Protein AF-A0A0H1R4Z2-F1 (afdb_monomer)

Sequence (89 aa):
MTDSFQAYEAWLLKEAEFDRLTYKAEGKNWLILSGTKGPTIVYRKVFEGCGAAHEVQIEYPTQRKALYDHIIARLARSLGSTSARAIGR

Mean predicted aligned error: 7.1 Å

Solvent-accessible surface area (backbone atoms only — not comparable to full-atom values): 5392 Å² total; per-residue (Å²): 134,68,96,39,72,68,56,44,49,56,48,48,66,72,65,55,79,46,81,41,78,76,45,77,52,74,56,100,57,34,41,36,43,28,24,30,46,83,71,28,32,41,39,36,39,36,35,64,55,98,93,40,80,45,77,50,77,49,76,45,50,54,92,46,42,77,67,47,52,57,52,50,55,52,48,55,56,75,68,42,93,70,83,84,73,92,79,81,133

Structure (mmCIF, N/CA/C/O backbone):
data_AF-A0A0H1R4Z2-F1
#
_entry.id   AF-A0A0H1R4Z2-F1
#
loop_
_atom_site.group_PDB
_atom_site.id
_atom_site.type_symbol
_atom_site.label_atom_id
_atom_site.label_alt_id
_atom_site.label_comp_id
_atom_site.label_asym_id
_atom_site.label_entity_id
_atom_site.label_seq_id
_atom_site.pdbx_PDB_ins_code
_atom_site.Cartn_x
_atom_site.Cartn_y
_atom_site.Cartn_z
_atom_site.occupancy
_atom_site.B_iso_or_equiv
_atom_site.auth_seq_id
_atom_site.auth_comp_id
_atom_site.auth_asym_id
_atom_site.auth_atom_id
_atom_site.pdbx_PDB_model_num
ATOM 1 N N . MET A 1 1 ? 14.061 14.027 -10.944 1.00 46.91 1 MET A N 1
ATOM 2 C CA . MET A 1 1 ? 13.699 12.731 -11.550 1.00 46.91 1 MET A CA 1
ATOM 3 C C . MET A 1 1 ? 14.367 11.660 -10.723 1.00 46.91 1 MET A C 1
ATOM 5 O O . MET A 1 1 ? 15.476 11.889 -10.265 1.00 46.91 1 MET A O 1
ATOM 9 N N . THR A 1 2 ? 13.671 10.570 -10.441 1.00 56.47 2 THR A N 1
ATOM 10 C CA . THR A 1 2 ? 14.201 9.492 -9.612 1.00 56.47 2 THR A CA 1
ATOM 11 C C . THR A 1 2 ? 14.684 8.410 -10.565 1.00 56.47 2 THR A C 1
ATOM 13 O O . THR A 1 2 ? 13.871 7.657 -11.086 1.00 56.47 2 THR A O 1
ATOM 16 N N . ASP A 1 3 ? 15.981 8.389 -10.874 1.00 65.75 3 ASP A N 1
ATOM 17 C CA . ASP A 1 3 ? 16.552 7.566 -11.958 1.00 65.75 3 ASP A CA 1
ATOM 18 C C . ASP A 1 3 ? 16.551 6.048 -11.677 1.00 65.75 3 ASP A C 1
ATOM 20 O O . ASP A 1 3 ? 17.059 5.258 -12.471 1.00 65.75 3 ASP A O 1
ATOM 24 N N . SER A 1 4 ? 15.977 5.609 -10.553 1.00 74.69 4 SER A N 1
ATOM 25 C CA . SER A 1 4 ? 15.785 4.195 -10.241 1.00 74.69 4 SER A CA 1
ATOM 26 C C . SER A 1 4 ? 14.554 3.957 -9.366 1.00 74.69 4 SER A C 1
ATOM 28 O O . SER A 1 4 ? 14.195 4.781 -8.518 1.00 74.69 4 SER A O 1
ATOM 30 N N . PHE A 1 5 ? 13.947 2.776 -9.519 1.00 75.94 5 PHE A N 1
ATOM 31 C CA . PHE A 1 5 ? 12.876 2.294 -8.642 1.00 75.94 5 PHE A CA 1
ATOM 32 C C . PHE A 1 5 ? 13.282 2.338 -7.161 1.00 75.94 5 PHE A C 1
ATOM 34 O O . PHE A 1 5 ? 12.481 2.678 -6.299 1.00 75.94 5 PHE A O 1
ATOM 41 N N . GLN A 1 6 ? 14.556 2.078 -6.873 1.00 76.19 6 GLN A N 1
ATOM 42 C CA . GLN A 1 6 ? 15.104 2.059 -5.521 1.00 76.19 6 GLN A CA 1
ATOM 43 C C . GLN A 1 6 ? 15.151 3.456 -4.883 1.00 76.19 6 GLN A C 1
ATOM 45 O O . GLN A 1 6 ? 14.823 3.626 -3.710 1.00 76.19 6 GLN A O 1
ATOM 50 N N . ALA A 1 7 ? 15.496 4.485 -5.661 1.00 78.75 7 ALA A N 1
ATOM 51 C CA . ALA A 1 7 ? 15.416 5.861 -5.188 1.00 78.75 7 ALA A CA 1
ATOM 52 C C . ALA A 1 7 ? 13.949 6.320 -5.036 1.00 78.75 7 ALA A C 1
ATOM 54 O O . ALA A 1 7 ? 13.642 7.118 -4.148 1.00 78.75 7 ALA A O 1
ATOM 55 N N . TYR A 1 8 ? 13.028 5.784 -5.848 1.00 78.00 8 TYR A N 1
ATOM 56 C CA . TYR A 1 8 ? 11.595 6.061 -5.724 1.00 78.00 8 TYR A CA 1
ATOM 57 C C . TYR A 1 8 ? 10.990 5.395 -4.484 1.00 78.00 8 TYR A C 1
ATOM 59 O O . TYR A 1 8 ? 10.252 6.048 -3.753 1.00 78.00 8 TYR A O 1
ATOM 67 N N . GLU A 1 9 ? 11.373 4.155 -4.176 1.00 78.38 9 GLU A N 1
ATOM 68 C CA . GLU A 1 9 ? 11.053 3.490 -2.910 1.00 78.38 9 GLU A CA 1
ATOM 69 C C . GLU A 1 9 ? 11.537 4.309 -1.706 1.00 78.38 9 GLU A C 1
ATOM 71 O O . GLU A 1 9 ? 10.767 4.542 -0.774 1.00 78.38 9 GLU A O 1
ATOM 76 N N . ALA A 1 10 ? 12.796 4.760 -1.715 1.00 80.38 10 ALA A N 1
ATOM 77 C CA . ALA A 1 10 ? 13.358 5.519 -0.600 1.00 80.38 10 ALA A CA 1
ATOM 78 C C . ALA A 1 10 ? 12.601 6.836 -0.369 1.00 80.38 10 ALA A C 1
ATOM 80 O O . ALA A 1 10 ? 12.325 7.210 0.773 1.00 80.38 10 ALA A O 1
ATOM 81 N N . TRP A 1 11 ? 12.223 7.518 -1.453 1.00 82.75 11 TRP A N 1
ATOM 82 C CA . TRP A 1 11 ? 11.374 8.703 -1.389 1.00 82.75 11 TRP A CA 1
ATOM 83 C C . TRP A 1 11 ? 9.967 8.369 -0.872 1.00 82.75 11 TRP A C 1
ATOM 85 O O . TRP A 1 11 ? 9.491 9.027 0.047 1.00 82.75 11 TRP A O 1
ATOM 95 N N . LEU A 1 12 ? 9.337 7.300 -1.369 1.00 80.69 12 LEU A N 1
AT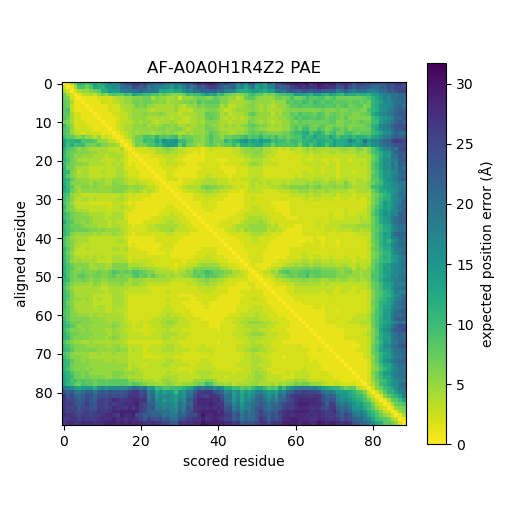OM 96 C CA . LEU A 1 12 ? 8.019 6.851 -0.913 1.00 80.69 12 LEU A CA 1
ATOM 97 C C . LEU A 1 12 ? 7.998 6.525 0.577 1.00 80.69 12 LEU A C 1
ATOM 99 O O . LEU A 1 12 ? 7.041 6.879 1.248 1.00 80.69 12 LEU A O 1
ATOM 103 N N . LEU A 1 13 ? 9.026 5.863 1.107 1.00 76.81 13 LEU A N 1
ATOM 104 C CA . LEU A 1 13 ? 9.125 5.557 2.537 1.00 76.81 13 LEU A CA 1
ATOM 105 C C . LEU A 1 13 ? 9.262 6.816 3.395 1.00 76.81 13 LEU A C 1
ATOM 107 O O . LEU A 1 13 ? 8.763 6.839 4.516 1.00 76.81 13 LEU A O 1
ATOM 111 N N . LYS A 1 14 ? 9.933 7.848 2.875 1.00 78.62 14 LYS A N 1
ATOM 112 C CA . LYS A 1 14 ? 10.100 9.134 3.555 1.00 78.62 14 LYS A CA 1
ATOM 113 C C . LYS A 1 14 ? 8.816 9.969 3.533 1.00 78.62 14 LYS A C 1
ATOM 115 O O . LYS A 1 14 ? 8.503 10.614 4.525 1.00 78.62 14 LYS A O 1
ATOM 120 N N . GLU A 1 15 ? 8.098 9.951 2.414 1.00 76.94 15 GLU A N 1
ATOM 121 C CA . GLU A 1 15 ? 6.862 10.718 2.206 1.00 76.94 15 GLU A CA 1
ATOM 122 C C . GLU A 1 15 ? 5.604 9.986 2.666 1.00 76.94 15 GLU A C 1
ATOM 124 O O . GLU A 1 15 ? 4.533 10.582 2.744 1.00 76.94 15 GLU A O 1
ATOM 129 N N . ALA A 1 16 ? 5.678 8.678 2.915 1.00 69.31 16 ALA A N 1
ATOM 130 C CA . ALA A 1 16 ? 4.518 7.931 3.350 1.00 69.31 16 ALA A CA 1
ATOM 131 C C . ALA A 1 16 ? 4.104 8.391 4.752 1.00 69.31 16 ALA A C 1
ATOM 133 O O . ALA A 1 16 ? 4.654 7.955 5.761 1.00 69.31 16 ALA A O 1
ATOM 134 N N . GLU A 1 17 ? 3.102 9.268 4.780 1.00 78.12 17 GLU A N 1
ATOM 135 C CA . GLU A 1 17 ? 2.472 9.835 5.971 1.00 78.12 17 GLU A CA 1
ATOM 136 C C . GLU A 1 17 ? 1.645 8.788 6.742 1.00 78.12 17 GLU A C 1
ATOM 138 O O . GLU A 1 17 ? 0.426 8.913 6.895 1.00 78.12 17 GLU A O 1
ATOM 143 N N . PHE A 1 18 ? 2.284 7.711 7.193 1.00 89.19 18 PHE A N 1
ATOM 144 C CA . PHE A 1 18 ? 1.691 6.797 8.158 1.00 89.19 18 PHE A CA 1
ATOM 145 C C . PHE A 1 18 ? 1.953 7.323 9.569 1.00 89.19 18 PHE A C 1
ATOM 147 O O . PHE A 1 18 ? 3.103 7.552 9.937 1.00 89.19 18 PHE A O 1
ATOM 154 N N . ASP A 1 19 ? 0.916 7.383 10.403 1.00 93.06 19 ASP A N 1
ATOM 155 C CA . ASP A 1 19 ? 1.107 7.521 11.852 1.00 93.06 19 ASP A CA 1
ATOM 156 C C . ASP A 1 19 ? 1.821 6.281 12.405 1.00 93.06 19 ASP A C 1
ATOM 158 O O . ASP A 1 19 ? 2.611 6.348 13.347 1.00 93.06 19 ASP A O 1
ATOM 162 N N . ARG A 1 20 ? 1.533 5.116 11.806 1.00 92.81 20 ARG A N 1
ATOM 163 C CA . ARG A 1 20 ? 2.203 3.853 12.110 1.00 92.81 20 ARG A CA 1
ATOM 164 C C . ARG A 1 20 ? 2.255 2.950 10.888 1.00 92.81 20 ARG A C 1
ATOM 166 O O . ARG A 1 20 ? 1.223 2.463 10.430 1.00 92.81 20 ARG A O 1
ATOM 173 N N . LEU A 1 21 ? 3.461 2.651 10.416 1.00 92.44 21 LEU A N 1
ATOM 174 C CA . LEU A 1 21 ? 3.691 1.591 9.437 1.00 92.44 21 LEU A CA 1
ATOM 175 C C . LEU A 1 21 ? 3.543 0.223 10.127 1.00 92.44 21 LEU A C 1
ATOM 177 O O . LEU A 1 21 ? 4.188 -0.035 11.143 1.00 92.44 21 LEU A O 1
ATOM 181 N N . THR A 1 22 ? 2.680 -0.648 9.607 1.00 92.62 22 THR A N 1
ATOM 182 C CA . THR A 1 22 ? 2.389 -1.971 10.198 1.00 92.62 22 THR A CA 1
ATOM 183 C C . THR A 1 22 ? 2.782 -3.132 9.294 1.00 92.62 22 THR A C 1
ATOM 185 O O . THR A 1 22 ? 2.908 -4.259 9.770 1.00 92.62 22 THR A O 1
ATOM 188 N N . TYR A 1 23 ? 3.004 -2.871 8.009 1.00 91.12 23 TYR A N 1
ATOM 189 C CA . TYR A 1 23 ? 3.415 -3.866 7.035 1.00 91.12 23 TYR A CA 1
ATOM 190 C C . TYR A 1 23 ? 4.308 -3.238 5.967 1.00 91.12 23 TYR A C 1
ATOM 192 O O . TYR A 1 23 ? 3.979 -2.199 5.394 1.00 91.12 23 TYR A O 1
ATOM 200 N N . LYS A 1 24 ? 5.419 -3.912 5.673 1.00 91.25 24 LYS A N 1
ATOM 201 C CA . LYS A 1 24 ? 6.296 -3.630 4.539 1.00 91.25 24 LYS A CA 1
ATOM 202 C C . LYS A 1 24 ? 6.646 -4.956 3.876 1.00 91.25 24 LYS A C 1
ATOM 204 O O . LYS A 1 24 ? 7.019 -5.905 4.563 1.00 91.25 24 LYS A O 1
ATOM 209 N N . ALA A 1 25 ? 6.542 -5.010 2.557 1.00 89.12 25 ALA A N 1
ATOM 210 C CA . ALA A 1 25 ? 7.094 -6.089 1.750 1.00 89.12 25 ALA A CA 1
ATOM 211 C C . ALA A 1 25 ? 7.649 -5.505 0.456 1.00 89.12 25 ALA A C 1
ATOM 213 O O . ALA A 1 25 ? 7.058 -4.591 -0.109 1.00 89.12 25 ALA A O 1
ATOM 214 N N . GLU A 1 26 ? 8.763 -6.034 -0.024 1.00 87.44 26 GLU A N 1
ATOM 215 C CA . GLU A 1 26 ? 9.457 -5.506 -1.196 1.00 87.44 26 GLU A CA 1
ATOM 216 C C . GLU A 1 26 ? 10.019 -6.638 -2.056 1.00 87.44 26 GLU A C 1
ATOM 218 O O . GLU A 1 26 ? 10.212 -7.770 -1.604 1.00 87.44 26 GLU A O 1
ATOM 223 N N . GLY A 1 27 ? 10.289 -6.310 -3.311 1.00 85.38 27 GLY A N 1
ATOM 224 C CA . GLY A 1 27 ? 11.042 -7.130 -4.240 1.00 85.38 27 GLY A CA 1
ATOM 225 C C . GLY A 1 27 ? 11.729 -6.244 -5.272 1.00 85.38 27 GLY A C 1
ATOM 226 O O . GLY A 1 27 ? 11.603 -5.025 -5.240 1.00 85.38 27 GLY A O 1
ATOM 227 N N . LYS A 1 28 ? 12.437 -6.857 -6.226 1.00 83.75 28 LYS A N 1
ATOM 228 C CA . LYS A 1 28 ? 13.326 -6.145 -7.165 1.00 83.75 28 LYS A CA 1
ATOM 229 C C . LYS A 1 28 ? 12.707 -4.888 -7.808 1.00 83.75 28 LYS A C 1
ATOM 231 O O . LYS A 1 28 ? 13.382 -3.874 -7.917 1.00 83.75 28 LYS A O 1
ATOM 236 N N . ASN A 1 29 ? 11.439 -4.978 -8.216 1.00 85.56 29 ASN A N 1
ATOM 237 C CA . ASN A 1 29 ? 10.724 -3.936 -8.961 1.00 85.56 29 ASN A CA 1
ATOM 238 C C . ASN A 1 29 ? 9.337 -3.634 -8.357 1.00 85.56 29 ASN A C 1
ATOM 240 O O . ASN A 1 29 ? 8.423 -3.227 -9.077 1.00 85.56 29 ASN A O 1
ATOM 244 N N . TRP A 1 30 ? 9.115 -3.944 -7.076 1.00 89.06 30 TRP A N 1
ATOM 245 C CA . TRP A 1 30 ? 7.833 -3.678 -6.422 1.00 89.06 30 TRP A CA 1
ATOM 246 C C . TRP A 1 30 ? 7.983 -3.458 -4.915 1.00 89.06 30 TRP A C 1
ATOM 248 O O . TRP A 1 30 ? 8.872 -4.011 -4.277 1.00 89.06 30 TRP A O 1
ATOM 258 N N . LEU A 1 31 ? 7.064 -2.680 -4.349 1.00 90.06 31 LEU A N 1
ATOM 259 C CA . LEU A 1 31 ? 6.992 -2.328 -2.936 1.00 90.06 31 LEU A CA 1
ATOM 260 C C . LEU A 1 31 ? 5.533 -2.354 -2.478 1.00 90.06 31 LEU A C 1
ATOM 262 O O . LEU A 1 31 ? 4.640 -1.880 -3.177 1.00 90.06 31 LEU A O 1
ATOM 266 N N . ILE A 1 32 ? 5.287 -2.887 -1.290 1.00 92.00 32 ILE A N 1
ATOM 267 C CA . ILE A 1 32 ? 4.010 -2.817 -0.590 1.00 92.00 32 ILE A CA 1
ATOM 268 C C . ILE A 1 32 ? 4.249 -2.175 0.770 1.00 92.00 32 ILE A C 1
ATOM 270 O O . ILE A 1 32 ? 5.088 -2.636 1.543 1.00 92.00 32 ILE A O 1
ATOM 274 N N . LEU A 1 33 ? 3.453 -1.157 1.077 1.00 93.06 33 LEU A N 1
ATOM 275 C CA . LEU A 1 33 ? 3.383 -0.512 2.379 1.00 93.06 33 LEU A CA 1
ATOM 276 C C . LEU A 1 33 ? 1.949 -0.582 2.885 1.00 93.06 33 LEU A C 1
ATOM 278 O O . LEU A 1 33 ? 1.001 -0.354 2.134 1.00 93.06 33 LEU A O 1
ATOM 282 N N . SER A 1 34 ? 1.770 -0.873 4.167 1.00 93.31 34 SER A N 1
ATOM 283 C CA . SER A 1 34 ? 0.491 -0.644 4.820 1.00 93.31 34 SER A CA 1
ATOM 284 C C . SER A 1 34 ? 0.677 -0.205 6.260 1.00 93.31 34 SER A C 1
ATOM 286 O O . SER A 1 34 ? 1.628 -0.589 6.940 1.00 93.31 34 SER A O 1
ATOM 288 N N . GLY A 1 35 ? -0.229 0.646 6.709 1.00 94.25 35 GLY A N 1
ATOM 289 C CA . GLY A 1 35 ? -0.152 1.299 7.999 1.00 94.25 35 GLY A CA 1
ATOM 290 C C . GLY A 1 35 ? -1.434 2.048 8.308 1.00 94.25 35 GLY A C 1
ATOM 291 O O . GLY A 1 35 ? -2.400 1.992 7.547 1.00 94.25 35 GLY A O 1
ATOM 292 N N . THR A 1 36 ? -1.446 2.745 9.433 1.00 95.75 36 THR A N 1
ATOM 293 C CA . THR A 1 36 ? -2.584 3.555 9.871 1.00 95.75 36 THR A CA 1
ATOM 294 C C . THR A 1 36 ? -2.298 5.041 9.712 1.00 95.75 36 THR A C 1
ATOM 296 O O . THR A 1 36 ? -1.177 5.481 9.963 1.00 95.75 36 THR A O 1
ATOM 299 N N . LYS A 1 37 ? -3.338 5.794 9.352 1.00 94.81 37 LYS A N 1
ATOM 300 C CA . LYS A 1 37 ? -3.419 7.258 9.401 1.00 94.81 37 LYS A CA 1
ATOM 301 C C . LYS A 1 37 ? -4.744 7.612 10.083 1.00 94.81 37 LYS A C 1
ATOM 303 O O . LYS A 1 37 ? -5.819 7.458 9.501 1.00 94.81 37 LYS A O 1
ATOM 308 N N . GLY A 1 38 ? -4.687 7.963 11.362 1.00 94.38 38 GLY A N 1
ATOM 309 C CA . GLY A 1 38 ? -5.834 8.116 12.248 1.00 94.38 38 GLY A CA 1
ATOM 310 C C . GLY A 1 38 ? -6.718 6.855 12.276 1.00 94.38 38 GLY A C 1
ATOM 311 O O . GLY A 1 38 ? -6.218 5.757 12.533 1.00 94.38 38 GLY A O 1
ATOM 312 N N . PRO A 1 39 ? -8.034 6.967 12.005 1.00 96.19 39 PRO A N 1
ATOM 313 C CA . PRO A 1 39 ? -8.963 5.834 12.015 1.00 96.19 39 PRO A CA 1
ATOM 314 C C . PRO A 1 39 ? -8.916 4.976 10.737 1.00 96.19 39 PRO A C 1
ATOM 316 O O . PRO A 1 39 ? -9.692 4.020 10.615 1.00 96.19 39 PRO A O 1
ATOM 319 N N . THR A 1 40 ? -8.032 5.306 9.795 1.00 96.94 40 THR A N 1
ATOM 320 C CA . THR A 1 40 ? -7.945 4.710 8.461 1.00 96.94 40 THR A CA 1
ATOM 321 C C . THR A 1 40 ? -6.706 3.829 8.346 1.00 96.94 40 THR A C 1
ATOM 323 O O . THR A 1 40 ? -5.634 4.163 8.845 1.00 96.94 40 THR A O 1
ATOM 326 N N . ILE A 1 41 ? -6.846 2.695 7.666 1.00 96.44 41 ILE A N 1
ATOM 327 C CA . ILE A 1 41 ? -5.734 1.895 7.165 1.00 96.44 41 ILE A CA 1
ATOM 328 C C . ILE A 1 41 ? -5.473 2.320 5.728 1.00 96.44 41 ILE A C 1
ATOM 330 O O . ILE A 1 41 ? -6.393 2.371 4.912 1.00 96.44 41 ILE A O 1
ATOM 334 N N . VAL A 1 42 ? -4.210 2.589 5.430 1.00 95.56 42 VAL A N 1
ATOM 335 C CA . VAL A 1 42 ? -3.724 2.879 4.087 1.00 95.56 42 VAL A CA 1
ATOM 336 C C . VAL A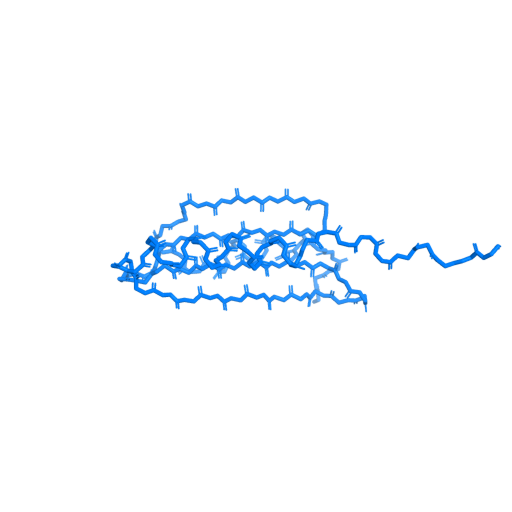 1 42 ? -2.933 1.660 3.617 1.00 95.56 42 VAL A C 1
ATOM 338 O O . VAL A 1 42 ? -2.040 1.173 4.313 1.00 95.56 42 VAL A O 1
ATOM 341 N N . TYR A 1 43 ? -3.284 1.131 2.451 1.00 94.56 43 TYR A N 1
ATOM 342 C CA . TYR A 1 43 ? -2.529 0.122 1.714 1.00 94.56 43 TYR A CA 1
ATOM 343 C C . TYR A 1 43 ? -2.014 0.762 0.430 1.00 94.56 43 TYR A C 1
ATOM 345 O O . TYR A 1 43 ? -2.796 1.344 -0.316 1.00 94.56 43 TYR A O 1
ATOM 353 N N . ARG A 1 44 ? -0.722 0.623 0.150 1.00 93.12 44 ARG A N 1
ATOM 354 C CA . ARG A 1 44 ? -0.082 1.108 -1.070 1.00 93.12 44 ARG A CA 1
ATOM 355 C C . ARG A 1 44 ? 0.742 -0.016 -1.679 1.00 93.12 44 ARG A C 1
ATOM 357 O O . ARG A 1 44 ? 1.597 -0.586 -1.007 1.00 93.12 44 ARG A O 1
ATOM 364 N N . LYS A 1 45 ? 0.509 -0.319 -2.953 1.00 91.69 45 LYS A N 1
ATOM 365 C CA . LYS A 1 45 ? 1.357 -1.201 -3.759 1.00 91.69 45 LYS A CA 1
ATOM 366 C C . LYS A 1 45 ? 1.898 -0.423 -4.943 1.00 91.69 45 LYS A C 1
ATOM 368 O O . LYS A 1 45 ? 1.126 0.113 -5.729 1.00 91.69 45 LYS A O 1
ATOM 373 N N . VAL A 1 46 ? 3.211 -0.424 -5.083 1.00 90.56 46 VAL A N 1
ATOM 374 C CA . VAL A 1 46 ? 3.940 0.214 -6.172 1.00 90.56 46 VAL A CA 1
ATOM 375 C C . VAL A 1 46 ? 4.701 -0.857 -6.934 1.00 90.56 46 VAL A C 1
ATOM 377 O O . VAL A 1 46 ? 5.279 -1.755 -6.324 1.00 90.56 46 VAL A O 1
ATOM 380 N N . PHE A 1 47 ? 4.682 -0.810 -8.259 1.00 88.12 47 PHE A N 1
ATOM 381 C CA . PHE A 1 47 ? 5.391 -1.773 -9.096 1.00 88.12 47 PHE A CA 1
ATOM 382 C C . 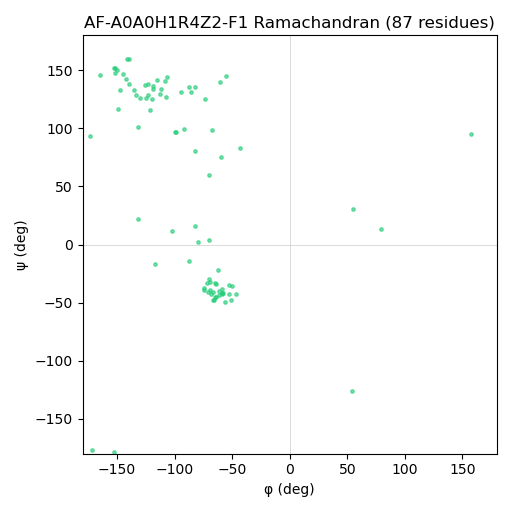PHE A 1 47 ? 5.783 -1.162 -10.437 1.00 88.12 47 PHE A C 1
ATOM 384 O O . PHE A 1 47 ? 5.077 -0.317 -10.981 1.00 88.12 47 PHE A O 1
ATOM 391 N N . GLU A 1 48 ? 6.909 -1.601 -10.983 1.00 86.88 48 GLU A N 1
ATOM 392 C CA . GLU A 1 48 ? 7.364 -1.181 -12.305 1.00 86.88 48 GLU A CA 1
ATOM 393 C C . GLU A 1 48 ? 6.770 -2.075 -13.402 1.00 86.88 48 GLU A C 1
ATOM 395 O O . GLU A 1 48 ? 6.760 -3.305 -13.294 1.00 86.88 48 GLU A O 1
ATOM 400 N N . GLY A 1 49 ? 6.291 -1.460 -14.482 1.00 83.56 49 GLY A N 1
ATOM 401 C CA . GLY A 1 49 ? 5.766 -2.158 -15.650 1.00 83.56 49 GLY A CA 1
ATOM 402 C C . GLY A 1 49 ? 5.630 -1.227 -16.851 1.00 83.56 49 GLY A C 1
ATOM 403 O O . GLY A 1 49 ? 5.332 -0.045 -16.705 1.00 83.56 49 GLY A O 1
ATOM 404 N N . CYS A 1 50 ? 5.852 -1.747 -18.060 1.00 83.56 50 CYS A N 1
ATOM 405 C CA . CYS A 1 50 ? 5.727 -0.975 -19.307 1.00 83.56 50 CYS A CA 1
ATOM 406 C C . CYS A 1 50 ? 6.572 0.321 -19.349 1.00 83.56 50 CYS A C 1
ATOM 408 O O . CYS A 1 50 ? 6.184 1.280 -20.006 1.00 83.56 50 CYS A O 1
ATOM 410 N N . GLY A 1 51 ? 7.721 0.350 -18.662 1.00 83.25 51 GLY A N 1
ATOM 411 C CA . GLY A 1 51 ? 8.615 1.515 -18.627 1.00 83.25 51 GLY A CA 1
ATOM 412 C C . GLY A 1 51 ? 8.179 2.639 -17.679 1.00 83.25 51 GLY A C 1
ATOM 413 O O . GLY A 1 51 ? 8.723 3.735 -17.764 1.00 83.25 51 GLY A O 1
ATOM 414 N N . ALA A 1 52 ? 7.215 2.387 -16.789 1.00 83.25 52 ALA A N 1
ATOM 415 C CA . ALA A 1 52 ? 6.761 3.341 -15.782 1.00 83.25 52 ALA A CA 1
ATOM 416 C C . ALA A 1 52 ? 6.504 2.657 -14.429 1.00 83.25 52 ALA A C 1
ATOM 418 O O . ALA A 1 52 ? 6.291 1.444 -14.354 1.00 83.25 52 ALA A O 1
ATOM 419 N N . ALA A 1 53 ? 6.498 3.450 -13.359 1.00 84.62 53 ALA A N 1
ATOM 420 C CA . ALA A 1 53 ? 5.996 3.020 -12.062 1.00 84.62 53 ALA A CA 1
ATOM 421 C C . ALA A 1 53 ? 4.469 3.158 -12.022 1.00 84.62 53 ALA A C 1
ATOM 423 O O . ALA A 1 53 ? 3.915 4.175 -12.439 1.00 84.62 53 ALA A O 1
ATOM 424 N N . HIS A 1 54 ? 3.802 2.139 -11.494 1.00 87.75 54 HIS A N 1
ATOM 425 C CA . HIS A 1 54 ? 2.364 2.106 -11.256 1.00 87.75 54 HIS A CA 1
ATOM 426 C C . HIS A 1 54 ? 2.113 2.022 -9.760 1.00 87.75 54 HIS A C 1
ATOM 428 O O . HIS A 1 54 ? 2.817 1.299 -9.051 1.00 87.75 54 HIS A O 1
ATOM 434 N N . GLU A 1 55 ? 1.089 2.723 -9.288 1.00 90.25 55 GLU A N 1
ATOM 435 C CA . GLU A 1 55 ? 0.686 2.729 -7.886 1.00 90.25 55 GLU A CA 1
ATOM 436 C C . GLU A 1 55 ? -0.794 2.371 -7.750 1.00 90.25 55 GLU A C 1
ATOM 438 O O . GLU A 1 55 ? -1.649 2.862 -8.486 1.00 90.25 55 GLU A O 1
ATOM 443 N N . VAL A 1 56 ? -1.094 1.526 -6.765 1.00 91.94 56 VAL A N 1
ATOM 444 C CA . VAL A 1 56 ? -2.447 1.280 -6.275 1.00 91.94 56 VAL A CA 1
ATOM 445 C C . VAL A 1 56 ? -2.484 1.612 -4.791 1.00 91.94 56 VAL A C 1
ATOM 447 O O . VAL A 1 56 ? -1.840 0.935 -3.986 1.00 91.94 56 VAL A O 1
ATOM 450 N N . GLN A 1 57 ? -3.266 2.631 -4.440 1.00 93.38 57 GLN A N 1
ATOM 451 C CA . GLN A 1 57 ? -3.540 3.027 -3.064 1.00 93.38 57 GLN A CA 1
ATOM 452 C C . GLN A 1 57 ? -4.998 2.744 -2.713 1.00 93.38 57 GLN A C 1
ATOM 454 O O . GLN A 1 57 ? -5.909 3.042 -3.484 1.00 93.38 57 GLN A O 1
ATOM 459 N N . ILE A 1 58 ? -5.215 2.147 -1.544 1.00 94.94 58 ILE A N 1
ATOM 460 C CA . ILE A 1 58 ? -6.540 1.830 -1.019 1.00 94.94 58 ILE A CA 1
ATOM 461 C C . ILE A 1 58 ? -6.588 2.270 0.437 1.00 94.94 58 ILE A C 1
ATOM 463 O O . ILE A 1 58 ? -5.736 1.892 1.241 1.00 94.94 58 ILE A O 1
ATOM 467 N N . GLU A 1 59 ? -7.617 3.037 0.769 1.00 95.81 59 GLU A N 1
ATOM 468 C CA . GLU A 1 59 ? -7.860 3.556 2.108 1.00 95.81 59 GLU A CA 1
ATOM 469 C C . GLU A 1 59 ? -9.192 3.035 2.631 1.00 95.81 59 GLU A C 1
ATOM 471 O O . GLU A 1 59 ? -10.196 3.027 1.915 1.00 95.81 59 GLU A O 1
ATOM 476 N N . TYR A 1 60 ? -9.208 2.566 3.875 1.00 96.81 60 TYR A N 1
ATOM 477 C CA . TYR A 1 60 ? -10.420 2.033 4.487 1.00 96.81 60 TYR A CA 1
ATOM 478 C C . TYR A 1 60 ? -10.412 2.170 6.012 1.00 96.81 60 TYR A C 1
ATOM 480 O O . TYR A 1 60 ? -9.347 2.143 6.626 1.00 96.81 60 TYR A O 1
ATOM 488 N N . PRO A 1 61 ? -11.583 2.277 6.667 1.00 97.94 61 PRO A N 1
ATOM 489 C CA . PRO A 1 61 ? -11.647 2.355 8.121 1.00 97.94 61 PRO A CA 1
ATOM 490 C C . PRO A 1 61 ? -11.060 1.105 8.780 1.00 97.94 61 PRO A C 1
ATOM 492 O O . PRO A 1 61 ? -11.353 -0.020 8.368 1.00 97.94 61 PRO A O 1
ATOM 495 N N . THR A 1 62 ? -10.323 1.294 9.872 1.00 96.31 62 THR A N 1
ATOM 496 C CA . THR A 1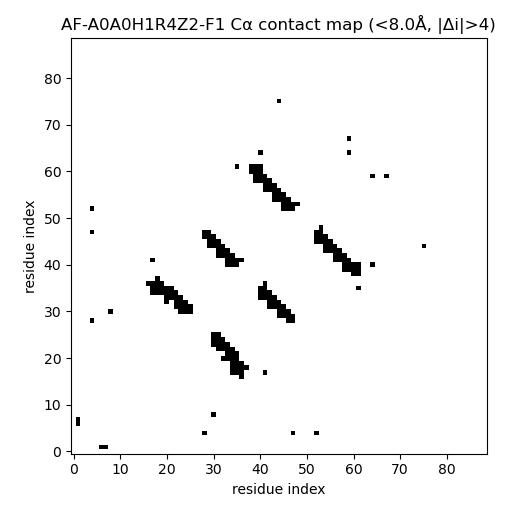 62 ? -9.788 0.213 10.726 1.00 96.31 62 THR A CA 1
ATOM 497 C C . THR A 1 62 ? -10.857 -0.810 11.134 1.00 96.31 62 THR A C 1
ATOM 499 O O . THR A 1 62 ? -10.602 -2.011 11.148 1.00 96.31 62 THR A O 1
ATOM 502 N N . GLN A 1 63 ? -12.090 -0.355 11.364 1.00 97.44 63 GLN A N 1
ATOM 503 C CA . GLN A 1 63 ? -13.253 -1.185 11.714 1.00 97.44 63 GLN A CA 1
ATOM 504 C C . GLN A 1 63 ? -13.642 -2.193 10.620 1.00 97.44 63 GLN A C 1
ATOM 506 O O . GLN A 1 63 ? -14.302 -3.188 10.901 1.00 97.44 63 GLN A O 1
ATOM 511 N N .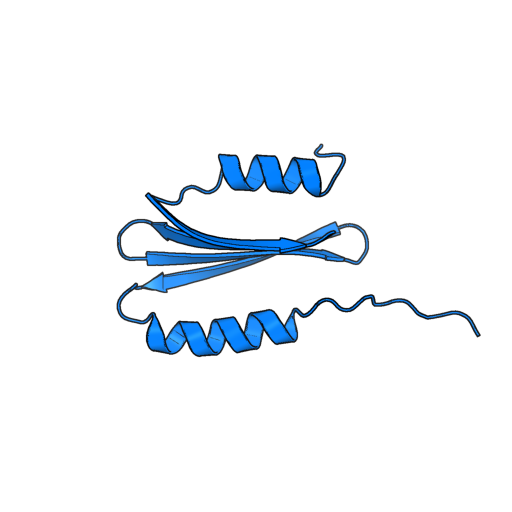 ARG A 1 64 ? -13.243 -1.953 9.364 1.00 97.38 64 ARG A N 1
ATOM 512 C CA . ARG A 1 64 ? -13.525 -2.835 8.222 1.00 97.38 64 ARG A CA 1
ATOM 513 C C . ARG A 1 64 ? -12.325 -3.686 7.817 1.00 97.38 64 ARG A C 1
ATOM 515 O O . ARG A 1 64 ? -12.377 -4.330 6.771 1.00 97.38 64 ARG A O 1
ATOM 522 N N . LYS A 1 65 ? -11.266 -3.733 8.633 1.00 93.81 65 LYS A N 1
ATOM 523 C CA . LYS A 1 65 ? -10.018 -4.426 8.296 1.00 93.81 65 LYS A CA 1
ATOM 524 C C . LYS A 1 65 ? -10.233 -5.863 7.825 1.00 93.81 65 LYS A C 1
ATOM 526 O O . LYS A 1 65 ? -9.734 -6.214 6.769 1.00 93.81 65 LYS A O 1
ATOM 531 N N . ALA A 1 66 ? -11.030 -6.656 8.540 1.00 95.38 66 ALA A N 1
ATOM 532 C CA . ALA A 1 66 ? -11.267 -8.054 8.172 1.00 95.38 66 ALA A CA 1
ATOM 533 C C . ALA A 1 66 ? -11.858 -8.212 6.757 1.00 95.38 66 ALA A C 1
ATOM 535 O O . ALA A 1 66 ? -11.419 -9.068 5.997 1.00 95.38 66 ALA A O 1
ATOM 536 N N . LEU A 1 67 ? -12.808 -7.352 6.369 1.00 95.75 67 LEU A N 1
ATOM 537 C CA . LEU A 1 67 ? -13.384 -7.363 5.021 1.00 95.75 67 LEU A CA 1
ATOM 538 C C . LEU A 1 67 ? -12.336 -6.988 3.966 1.00 95.75 67 LEU A C 1
ATOM 540 O O . LEU A 1 67 ? -12.204 -7.665 2.945 1.00 95.75 67 LEU A O 1
ATOM 544 N N . TYR A 1 68 ? -11.597 -5.905 4.211 1.00 96.25 68 TYR A N 1
ATOM 545 C CA . TYR A 1 68 ? -10.623 -5.401 3.249 1.00 96.25 68 TYR A CA 1
ATOM 546 C C . TYR A 1 68 ? -9.392 -6.297 3.141 1.00 96.25 68 TYR A C 1
ATOM 548 O O . TYR A 1 68 ? -8.900 -6.453 2.034 1.00 96.25 68 TYR A O 1
ATOM 556 N N . ASP A 1 69 ? -8.941 -6.961 4.207 1.00 91.12 69 ASP A N 1
ATOM 557 C CA . ASP A 1 69 ? -7.808 -7.895 4.164 1.00 91.12 69 ASP A CA 1
ATOM 558 C C . ASP A 1 69 ? -8.004 -8.961 3.069 1.00 91.12 69 ASP A C 1
ATOM 560 O O . ASP A 1 69 ? -7.088 -9.233 2.291 1.00 91.12 69 ASP A O 1
ATOM 564 N N . HIS A 1 70 ? -9.216 -9.510 2.929 1.00 92.81 70 HIS A N 1
ATOM 565 C CA . HIS A 1 70 ? -9.534 -10.474 1.871 1.00 92.81 70 HIS A CA 1
ATOM 566 C C . HIS A 1 70 ? -9.499 -9.857 0.464 1.00 92.81 70 HIS A C 1
ATOM 568 O O . HIS A 1 70 ? -8.997 -10.478 -0.479 1.00 92.81 70 HIS A O 1
ATOM 574 N N . ILE A 1 71 ? -10.014 -8.635 0.313 1.00 94.81 71 ILE A N 1
ATOM 575 C CA . ILE A 1 71 ? -10.022 -7.905 -0.963 1.00 94.81 71 ILE A CA 1
ATOM 576 C C . ILE A 1 71 ? -8.588 -7.558 -1.373 1.00 94.81 71 ILE A C 1
ATOM 578 O O . ILE A 1 71 ? -8.185 -7.836 -2.502 1.00 94.81 71 ILE A O 1
ATOM 582 N N . ILE A 1 72 ? -7.806 -7.010 -0.442 1.00 93.00 72 ILE A N 1
ATOM 583 C CA . ILE A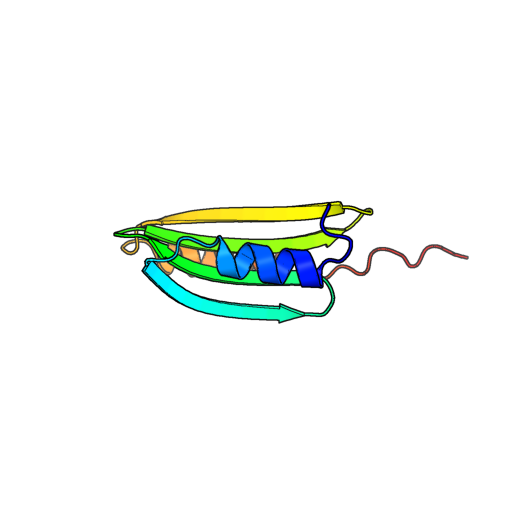 1 72 ? -6.407 -6.636 -0.627 1.00 93.00 72 ILE A CA 1
ATOM 584 C C . ILE A 1 72 ? -5.566 -7.862 -0.965 1.00 93.00 72 ILE A C 1
ATOM 586 O O . ILE A 1 72 ? -4.779 -7.801 -1.903 1.00 93.00 72 ILE A O 1
ATOM 590 N N . ALA A 1 73 ? -5.755 -8.995 -0.284 1.00 89.38 73 ALA A N 1
ATOM 591 C CA . ALA A 1 73 ? -5.039 -10.226 -0.612 1.00 89.38 73 ALA A CA 1
ATOM 592 C C . ALA A 1 73 ? -5.309 -10.680 -2.059 1.00 89.38 73 ALA A C 1
ATOM 594 O O . ALA A 1 73 ? -4.384 -11.048 -2.790 1.00 89.38 73 ALA A O 1
ATOM 595 N N . ARG A 1 74 ? -6.570 -10.609 -2.508 1.00 91.12 74 ARG A N 1
ATOM 596 C CA . ARG A 1 74 ? -6.945 -10.954 -3.886 1.00 91.12 74 ARG A CA 1
ATOM 597 C C . ARG 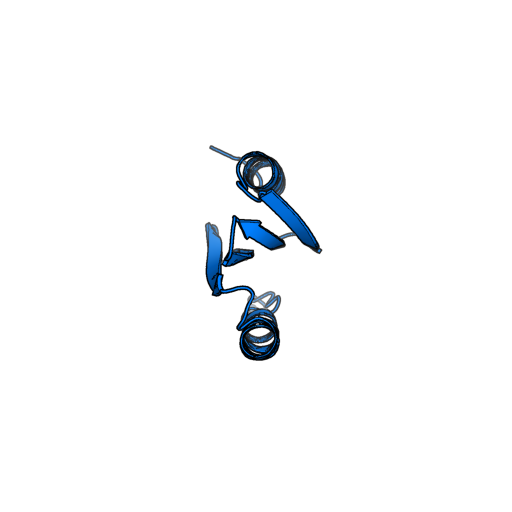A 1 74 ? -6.383 -9.956 -4.901 1.00 91.12 74 ARG A C 1
ATOM 599 O O . ARG A 1 74 ? -5.851 -10.385 -5.923 1.00 91.12 74 ARG A O 1
ATOM 606 N N . LEU A 1 75 ? -6.451 -8.660 -4.601 1.00 89.69 75 LEU A N 1
ATOM 607 C CA . LEU A 1 75 ? -5.908 -7.580 -5.427 1.00 89.69 75 LEU A CA 1
ATOM 608 C C . LEU A 1 75 ? -4.380 -7.666 -5.544 1.00 89.69 75 LEU A C 1
ATOM 610 O O . LEU A 1 75 ? -3.826 -7.585 -6.637 1.00 89.69 75 LEU A O 1
ATOM 614 N N . ALA A 1 76 ? -3.680 -7.907 -4.438 1.00 84.19 76 ALA A N 1
ATOM 615 C CA . ALA A 1 76 ? -2.230 -8.053 -4.424 1.00 84.19 76 ALA A CA 1
ATOM 616 C C . ALA A 1 76 ? -1.771 -9.203 -5.332 1.00 84.19 76 ALA A C 1
ATOM 618 O O . ALA A 1 76 ? -0.761 -9.057 -6.029 1.00 84.19 76 ALA A O 1
ATOM 619 N N . ARG A 1 77 ? -2.537 -10.304 -5.356 1.00 83.81 77 ARG A N 1
ATOM 620 C CA . ARG A 1 77 ? -2.307 -11.474 -6.210 1.00 83.81 77 ARG A CA 1
ATOM 621 C C . ARG A 1 77 ? -2.674 -11.234 -7.676 1.00 83.81 77 ARG A C 1
ATOM 623 O O . ARG A 1 77 ? -1.955 -11.723 -8.540 1.00 83.81 77 ARG A O 1
ATOM 630 N N . SER A 1 78 ? -3.743 -10.491 -7.978 1.00 85.50 78 SER A N 1
ATOM 631 C CA . SER A 1 78 ? -4.089 -10.145 -9.370 1.00 85.50 78 SER A CA 1
ATOM 632 C C . SER A 1 78 ? -3.091 -9.166 -9.983 1.00 85.50 78 SER A C 1
ATOM 634 O O . SER A 1 78 ? -2.797 -9.247 -11.167 1.00 85.50 78 SER A O 1
ATOM 636 N N . LEU A 1 79 ? -2.519 -8.291 -9.157 1.00 80.75 79 LEU A N 1
ATOM 637 C CA . LEU A 1 79 ? -1.390 -7.427 -9.506 1.00 80.75 79 LEU A CA 1
ATOM 638 C C . LEU A 1 79 ? -0.047 -8.170 -9.391 1.00 80.75 79 LEU A C 1
ATOM 640 O O . LEU A 1 79 ? 0.995 -7.535 -9.226 1.00 80.75 79 LEU A O 1
ATOM 644 N N . GLY A 1 80 ? -0.074 -9.504 -9.333 1.00 67.06 80 GLY A N 1
ATOM 645 C CA . GLY A 1 80 ? 1.095 -10.353 -9.166 1.00 67.06 80 GLY A CA 1
ATOM 646 C C . GLY A 1 80 ? 2.144 -10.083 -10.238 1.00 67.06 80 GLY A C 1
ATOM 647 O O . GLY A 1 80 ? 1.811 -9.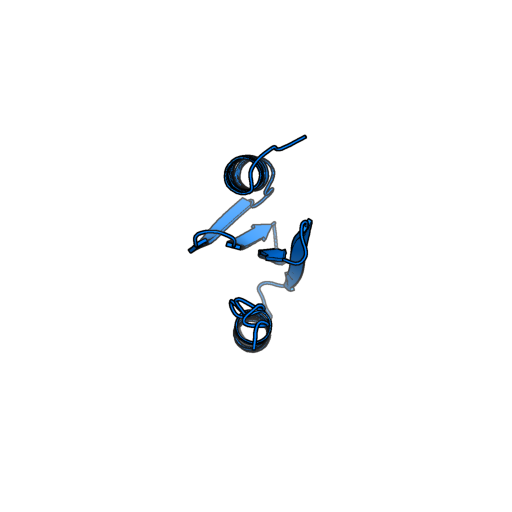783 -11.384 1.00 67.06 80 GLY A O 1
ATOM 648 N N . SER A 1 81 ? 3.404 -10.197 -9.813 1.00 52.91 81 SER A N 1
ATOM 649 C CA . SER A 1 81 ? 4.645 -10.114 -10.584 1.00 52.91 81 SER A CA 1
ATOM 650 C C . SER A 1 81 ? 4.550 -10.870 -11.909 1.00 52.91 81 SER A C 1
ATOM 652 O O . SE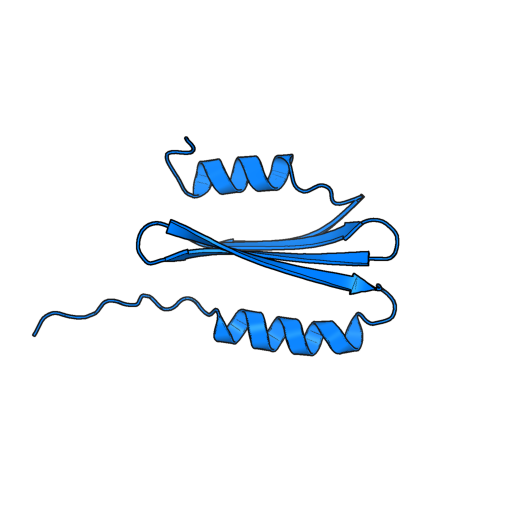R A 1 81 ? 4.970 -12.021 -12.024 1.00 52.91 81 SER A O 1
ATOM 654 N N . THR A 1 82 ? 3.982 -10.230 -12.921 1.00 41.47 82 THR A N 1
ATOM 655 C CA . THR A 1 82 ? 3.991 -10.756 -14.273 1.00 41.47 82 THR A CA 1
ATOM 656 C C . THR A 1 82 ? 5.226 -10.160 -14.912 1.00 41.47 82 THR A C 1
ATOM 658 O O . THR A 1 82 ? 5.229 -9.006 -15.334 1.00 41.47 82 THR A O 1
ATOM 661 N N . SER A 1 83 ? 6.297 -10.950 -14.962 1.00 41.69 83 SER A N 1
ATOM 662 C CA . SER A 1 83 ? 7.350 -10.790 -15.958 1.00 41.69 83 SER A CA 1
ATOM 663 C C . SER A 1 83 ? 6.714 -10.944 -17.343 1.00 41.69 83 SER A C 1
ATOM 665 O O . SER A 1 83 ? 6.805 -11.989 -17.978 1.00 41.69 83 SER A O 1
ATOM 667 N N . ALA A 1 84 ? 5.998 -9.927 -17.810 1.00 37.00 84 ALA A N 1
ATOM 668 C CA . ALA A 1 84 ? 5.437 -9.908 -19.146 1.00 37.00 84 ALA A CA 1
ATOM 669 C C . ALA A 1 84 ? 6.528 -9.456 -20.122 1.00 37.00 84 ALA A C 1
ATOM 671 O O . ALA A 1 84 ? 6.556 -8.286 -20.487 1.00 37.00 84 ALA A O 1
ATOM 672 N N . ARG A 1 85 ? 7.423 -10.379 -20.520 1.00 33.34 85 ARG A N 1
ATOM 673 C CA . ARG A 1 85 ? 7.826 -10.589 -21.929 1.00 33.34 85 ARG A CA 1
ATOM 674 C C . ARG A 1 85 ? 8.736 -11.820 -22.091 1.00 33.34 85 ARG A C 1
ATOM 676 O O . ARG A 1 85 ? 9.954 -11.715 -22.040 1.00 33.34 85 ARG A O 1
ATOM 683 N N . ALA A 1 86 ? 8.144 -12.970 -22.399 1.00 37.78 86 ALA A N 1
ATOM 684 C CA . ALA A 1 86 ? 8.694 -13.814 -23.453 1.00 37.78 86 ALA A CA 1
ATOM 685 C C . ALA A 1 86 ? 7.863 -13.509 -24.702 1.00 37.78 86 ALA A C 1
ATOM 687 O O . ALA A 1 86 ? 6.752 -14.008 -24.855 1.00 37.78 86 ALA A O 1
ATOM 688 N N . ILE A 1 87 ? 8.367 -12.617 -25.556 1.00 43.00 87 ILE A N 1
ATOM 689 C CA . ILE A 1 87 ? 8.038 -12.675 -26.978 1.00 43.00 87 ILE A CA 1
ATOM 690 C C . ILE A 1 87 ? 9.354 -12.732 -27.741 1.00 43.00 87 ILE A C 1
ATOM 692 O O . ILE A 1 87 ? 10.239 -11.904 -27.539 1.00 43.00 87 ILE A O 1
ATOM 696 N N . GLY A 1 88 ? 9.462 -13.742 -28.585 1.00 36.50 88 GLY A N 1
ATOM 697 C CA . GLY A 1 88 ? 10.641 -14.056 -29.373 1.00 36.50 88 GLY A CA 1
ATOM 698 C C . GLY A 1 88 ? 10.553 -15.524 -29.737 1.00 36.50 88 GLY A C 1
ATOM 699 O O . GLY A 1 88 ? 10.834 -16.366 -28.893 1.00 36.50 88 GLY A O 1
ATOM 700 N N . ARG A 1 89 ? 10.016 -15.777 -30.933 1.00 38.22 89 ARG A N 1
ATOM 701 C CA . ARG A 1 89 ? 9.972 -17.090 -31.582 1.00 38.22 89 ARG A CA 1
ATOM 702 C C . ARG A 1 89 ? 11.378 -17.634 -31.793 1.00 38.22 89 ARG A C 1
ATOM 704 O O . ARG A 1 89 ? 12.280 -16.792 -31.999 1.00 38.22 89 ARG A O 1
#

Nearest PDB structures (foldseek):
  3w03-assembly1_B  TM=4.619E-01  e=5.054E-02  Homo sapiens
  2it9-assembly1_A  TM=4.241E-01  e=1.043E-01  Prochlorococcus marinus str. NATL2A
  2qm4-assembly1_A  TM=3.716E-01  e=9.821E-02  Homo sapiens
  4wpy-assembly1_A-2  TM=5.511E-01  e=2.271E+00  Mycobacterium tuberculosis H37Rv
  8xih-assembly1_B  TM=4.451E-01  e=1.035E+00  Mucilaginibacter paludis DSM 18603

pLDDT: mean 82.47, std 16.84, range [33.34, 97.94]

Radius of gyration: 14.51 Å; Cα contacts (8 Å, |Δi|>4): 103; chains: 1; bounding box: 30×30×44 Å

Secondary structure (DSSP, 8-state):
---SHHHHHHHHHHH---SEEEEEEEETTEEEEEEEETTEEEEEEEEEETTEEEEEEEEEEGGGHHHHHHHHHHHHHHT----------

Foldseek 3Di:
DQPDLVSVVVVCVVPVPAPDWDDWDDDDFKIWTWHDDVQKIKIKIWGDDPNDIDIDIDIDGPVCCVVVVVVVVVVCVVVPDPPPDPDDD

Organism: NCBI:txid1225564